Protein AF-A0A8S9H0Z0-F1 (afdb_monomer)

Mean predicted aligned error: 7.19 Å

InterPro domains:
  IPR006045 Cupin 1 [PF00190] (60-121)
  IPR011051 RmlC-like cupin domain superfamily [SSF51182] (19-121)
  IPR014710 RmlC-like jelly roll fold [G3DSA:2.60.120.10] (18-122)
  IPR019780 Germin, manganese binding site [PS00725] (101-114)

Radius of gyration: 19.25 Å; Cα contacts (8 Å, |Δi|>4): 144; chains: 1; bounding box: 54×29×48 Å

Secondary structure (DSSP, 8-state):
-HHHHHHHHHTTS---PPPPPPSSS---B--SS--S---SS-PBPPGGG--GGGG---TTSSPPP--STTSEEEEEE-TTTSGGGTTTT--EEEEEE-TT--PPS---TT--------SS--

Sequence (122 aa):
MKLFFLILFCAIFLTVSSDSDNMQDTCPTAQGEQSIFFINGYPCKNPTEINAQDFKSTKLTVAGDTDNYLQSNVTMLTASEFPGLNTLGLSVSRTDLERDGSVPLHSHPRSSELLFVVSGVV

pLDDT: mean 88.89, std 13.07, range [53.59, 98.31]

Foldseek 3Di:
DVVVVVVVVVVVPPDLDFFDADPDPFFFADPDPPPPDDDDFHHGDDPVPDDPQLQDDCQQVDADDLPDPQSKDKAWDDSVNRRRNTNVRDIDIDMDHDVNHDDDDDDDSRDDDDDDDPDDDD

Structure (mmCIF, N/CA/C/O backbone):
data_AF-A0A8S9H0Z0-F1
#
_entry.id   AF-A0A8S9H0Z0-F1
#
loop_
_atom_site.group_PDB
_atom_site.id
_atom_site.type_symbol
_atom_site.label_atom_id
_atom_site.label_alt_id
_atom_site.label_comp_id
_atom_site.label_asym_id
_atom_site.label_entity_id
_atom_site.label_seq_id
_atom_site.pdbx_PDB_ins_code
_atom_site.Cartn_x
_atom_site.Cartn_y
_atom_site.Cartn_z
_atom_site.occupancy
_atom_site.B_iso_or_equiv
_atom_site.auth_seq_id
_atom_site.auth_comp_id
_atom_site.auth_asym_id
_atom_site.auth_atom_id
_atom_site.pdbx_PDB_model_num
ATOM 1 N N . MET A 1 1 ? -32.741 18.787 -27.206 1.00 61.00 1 MET A N 1
ATOM 2 C CA . MET A 1 1 ? -32.684 18.534 -25.744 1.00 61.00 1 MET A CA 1
ATOM 3 C C . MET A 1 1 ? -32.386 17.080 -25.392 1.00 61.00 1 MET A C 1
ATOM 5 O O . MET A 1 1 ? -31.345 16.856 -24.802 1.00 61.00 1 MET A O 1
ATOM 9 N N . LYS A 1 2 ? -33.206 16.087 -25.774 1.00 61.69 2 LYS A N 1
ATOM 10 C CA . LYS A 1 2 ? -32.978 14.669 -25.400 1.00 61.69 2 LYS A CA 1
ATOM 11 C C . LYS A 1 2 ? -31.613 14.103 -25.836 1.00 61.69 2 LYS A C 1
ATOM 13 O O . LYS A 1 2 ? -30.948 13.459 -25.040 1.00 61.69 2 LYS A O 1
ATOM 18 N N . LEU A 1 3 ? -31.165 14.419 -27.055 1.00 66.06 3 LEU A N 1
ATOM 19 C CA . LEU A 1 3 ? -29.855 13.990 -27.567 1.00 66.06 3 LEU A CA 1
ATOM 20 C C . LEU A 1 3 ? -28.679 14.651 -26.824 1.00 66.06 3 LEU A C 1
ATOM 22 O O . LEU A 1 3 ? -27.656 14.020 -26.606 1.00 66.06 3 LEU A O 1
ATOM 26 N N . PHE A 1 4 ? -28.849 15.898 -26.377 1.00 69.69 4 PHE A N 1
ATOM 27 C CA . PHE A 1 4 ? -27.837 16.624 -25.605 1.00 69.69 4 PHE A CA 1
ATOM 28 C C . PHE A 1 4 ? -27.691 16.050 -24.190 1.00 69.69 4 PHE A C 1
ATOM 30 O O . PHE A 1 4 ? -26.577 15.847 -23.729 1.00 69.69 4 PHE A O 1
ATOM 37 N N . PHE A 1 5 ? -28.809 15.701 -23.539 1.00 64.12 5 PHE A N 1
ATOM 38 C CA . PHE A 1 5 ? -28.791 14.983 -22.261 1.00 64.12 5 PHE A CA 1
ATOM 39 C C . PHE A 1 5 ? -28.172 13.586 -22.385 1.00 64.12 5 PHE A C 1
ATOM 41 O O . PHE A 1 5 ? -27.445 13.182 -21.490 1.00 64.12 5 PHE A O 1
ATOM 48 N N . LEU A 1 6 ? -28.401 12.872 -23.494 1.00 64.94 6 LEU A N 1
ATOM 49 C CA . LEU A 1 6 ? -27.790 11.562 -23.744 1.00 64.94 6 LEU A CA 1
ATOM 50 C C . LEU A 1 6 ? -26.272 11.662 -23.968 1.00 64.94 6 LEU A C 1
ATOM 52 O O . LEU A 1 6 ? -25.527 10.877 -23.395 1.00 64.94 6 LEU A O 1
ATOM 56 N N . ILE A 1 7 ? -25.809 12.643 -24.752 1.00 67.69 7 ILE A N 1
ATOM 57 C CA . ILE A 1 7 ? -24.374 12.900 -24.970 1.00 67.69 7 ILE A CA 1
ATOM 58 C C . ILE A 1 7 ? -23.700 13.329 -23.662 1.00 67.69 7 ILE A C 1
ATOM 60 O O . ILE A 1 7 ? -22.627 12.828 -23.348 1.00 67.69 7 ILE A O 1
ATOM 64 N N . LEU A 1 8 ? -24.347 14.190 -22.868 1.00 63.28 8 LEU A N 1
ATOM 65 C CA . LEU A 1 8 ? -23.856 14.595 -21.550 1.00 63.28 8 LEU A CA 1
ATOM 66 C C . LEU A 1 8 ? -23.791 13.402 -20.583 1.00 63.28 8 LEU A C 1
ATOM 68 O O . LEU A 1 8 ? -22.794 13.241 -19.898 1.00 63.28 8 LEU A O 1
ATOM 72 N N . PHE A 1 9 ? -24.802 12.528 -20.572 1.00 61.34 9 PHE A N 1
ATOM 73 C CA . PHE A 1 9 ? -24.813 11.310 -19.752 1.00 61.34 9 PHE A CA 1
ATOM 74 C C . PHE A 1 9 ? -23.731 10.309 -20.191 1.00 61.34 9 PHE A C 1
ATOM 76 O O . PHE A 1 9 ? -23.051 9.727 -19.353 1.00 61.34 9 PHE A O 1
ATOM 83 N N . CYS A 1 10 ? -23.503 10.163 -21.500 1.00 59.62 10 CYS A N 1
ATOM 84 C CA . CYS A 1 10 ? -22.446 9.314 -22.053 1.00 59.62 10 CYS A CA 1
ATOM 85 C C . CYS A 1 10 ? -21.038 9.870 -21.766 1.00 59.62 10 CYS A C 1
ATOM 87 O O . CYS A 1 10 ? -20.115 9.103 -21.519 1.00 59.62 10 CYS A O 1
ATOM 89 N N . ALA A 1 11 ? -20.890 11.198 -21.739 1.00 59.16 11 ALA A N 1
ATOM 90 C CA . ALA A 1 11 ? -19.664 11.894 -21.355 1.00 59.16 11 ALA A CA 1
ATOM 91 C C . ALA A 1 11 ? -19.456 11.979 -19.832 1.00 59.16 11 ALA A C 1
ATOM 93 O O . ALA A 1 11 ? -18.424 12.474 -19.410 1.00 59.16 11 ALA A O 1
ATOM 94 N N . ILE A 1 12 ? -20.409 11.530 -19.004 1.00 55.69 12 ILE A N 1
ATOM 95 C CA . ILE A 1 12 ? -20.241 11.396 -17.544 1.00 55.69 12 ILE A CA 1
ATOM 96 C C . ILE A 1 12 ? -19.700 10.004 -17.177 1.00 55.69 12 ILE A C 1
ATOM 98 O O . ILE A 1 12 ? -19.086 9.851 -16.124 1.00 55.69 12 ILE A O 1
ATOM 102 N N . PHE A 1 13 ? -19.793 9.012 -18.074 1.00 53.59 13 PHE A N 1
ATOM 103 C CA . PHE A 1 13 ? -19.028 7.759 -17.982 1.00 53.59 13 PHE A CA 1
ATOM 104 C C . PHE A 1 13 ? -17.548 7.972 -18.356 1.00 53.59 13 PHE A C 1
ATOM 106 O O . PHE A 1 13 ? -16.972 7.222 -19.144 1.00 53.59 13 PHE A O 1
ATOM 113 N N . LEU A 1 14 ? -16.924 9.016 -17.804 1.00 55.19 14 LEU A N 1
ATOM 114 C CA . LEU A 1 14 ? -15.491 9.269 -17.903 1.00 55.19 14 LEU A CA 1
ATOM 115 C C . LEU A 1 14 ? -14.745 8.188 -17.118 1.00 55.19 14 LEU A C 1
ATOM 117 O O . LEU A 1 14 ? -14.462 8.322 -15.934 1.00 55.19 14 LEU A O 1
ATOM 121 N N . THR A 1 15 ? -14.489 7.090 -17.824 1.00 60.50 15 THR A N 1
ATOM 122 C CA . THR A 1 15 ? -13.257 6.300 -17.784 1.00 60.50 15 THR A CA 1
ATOM 123 C C . THR A 1 15 ? -12.710 6.021 -16.385 1.00 60.50 15 THR A C 1
ATOM 125 O O . THR A 1 15 ? -11.643 6.512 -16.015 1.00 60.50 15 THR A O 1
ATOM 128 N N . VAL A 1 16 ? -13.396 5.162 -15.630 1.00 60.59 16 VAL A N 1
ATOM 129 C CA . VAL A 1 16 ? -12.701 4.357 -14.619 1.00 60.59 16 VAL A CA 1
ATOM 130 C C . VAL A 1 16 ? -11.852 3.357 -15.399 1.00 60.59 16 VAL A C 1
ATOM 132 O O . VAL A 1 16 ? -12.361 2.356 -15.896 1.00 60.59 16 VAL A O 1
ATOM 135 N N . SER A 1 17 ? -10.582 3.694 -15.606 1.00 76.06 17 SER A N 1
ATOM 136 C CA . SER A 1 17 ? -9.602 2.775 -16.180 1.00 76.06 17 SER A CA 1
ATOM 137 C C . SER A 1 17 ? -8.911 2.055 -15.038 1.00 76.06 17 SER A C 1
ATOM 139 O O . SER A 1 17 ? -8.458 2.704 -14.094 1.00 76.06 17 SER A O 1
ATOM 141 N N . SER A 1 18 ? -8.812 0.734 -15.142 1.00 85.44 18 SER A N 1
ATOM 142 C CA . SER A 1 18 ? -7.844 -0.016 -14.352 1.00 85.44 18 SER A CA 1
ATOM 143 C C . SER A 1 18 ? -6.425 0.344 -14.788 1.00 85.44 18 SER A C 1
ATOM 145 O O . SER A 1 18 ? -6.218 0.970 -15.838 1.00 85.44 18 SER A O 1
ATOM 147 N N . ASP A 1 19 ? -5.456 -0.085 -13.987 1.00 91.94 19 ASP A N 1
ATOM 148 C CA . ASP A 1 19 ? -4.054 -0.072 -14.381 1.00 91.94 19 ASP A CA 1
ATOM 149 C C . ASP A 1 19 ? -3.856 -0.881 -15.674 1.00 91.94 19 ASP A C 1
ATOM 151 O O . ASP A 1 19 ? -4.591 -1.836 -15.950 1.00 91.94 19 ASP A O 1
ATOM 155 N N . SER A 1 20 ? -2.885 -0.459 -16.486 1.00 90.69 20 SER A N 1
ATOM 156 C CA . SER A 1 20 ? -2.513 -1.152 -17.719 1.00 90.69 20 SER A CA 1
ATOM 157 C C . SER A 1 20 ? -1.871 -2.504 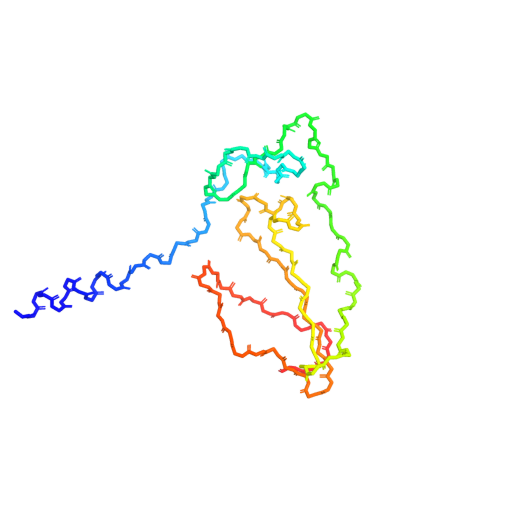-17.415 1.00 90.69 20 SER A C 1
ATOM 159 O O . SER A 1 20 ? -1.082 -2.607 -16.476 1.00 90.69 20 SER A O 1
ATOM 161 N N . ASP A 1 21 ? -2.127 -3.496 -18.268 1.00 89.69 21 ASP A N 1
ATOM 162 C CA . ASP A 1 21 ? -1.462 -4.797 -18.189 1.00 89.69 21 ASP A CA 1
ATOM 163 C C . ASP A 1 21 ? 0.066 -4.668 -18.326 1.00 89.69 21 ASP A C 1
ATOM 165 O O . ASP A 1 21 ? 0.593 -3.800 -19.038 1.00 89.69 21 ASP A O 1
ATOM 169 N N . ASN A 1 22 ? 0.794 -5.561 -17.656 1.00 89.94 22 ASN A N 1
ATOM 170 C CA . ASN A 1 22 ? 2.247 -5.591 -17.695 1.00 89.94 22 ASN A CA 1
ATOM 171 C C . ASN A 1 22 ? 2.761 -6.128 -19.043 1.00 89.94 22 ASN A C 1
ATOM 173 O O . ASN A 1 22 ? 2.361 -7.188 -19.516 1.00 89.94 22 ASN A O 1
ATOM 177 N N . MET A 1 23 ? 3.715 -5.415 -19.644 1.00 92.19 23 MET A N 1
ATOM 178 C CA . MET A 1 23 ? 4.346 -5.809 -20.918 1.00 92.19 23 MET A CA 1
ATOM 179 C C . MET A 1 23 ? 5.543 -6.760 -20.745 1.00 92.19 23 MET A C 1
ATOM 181 O O . MET A 1 23 ? 6.106 -7.238 -21.727 1.00 92.19 23 MET A O 1
ATOM 185 N N . GLN A 1 24 ? 5.968 -6.985 -19.504 1.00 91.88 24 GLN A N 1
ATOM 186 C CA . GLN A 1 24 ? 7.126 -7.790 -19.121 1.00 91.88 24 GLN A CA 1
ATOM 187 C C . GLN A 1 24 ? 6.910 -8.380 -17.726 1.00 91.88 24 GLN A C 1
ATOM 189 O O . GLN A 1 24 ? 6.049 -7.906 -16.983 1.00 91.88 24 GLN A O 1
ATOM 194 N N . ASP A 1 25 ? 7.711 -9.379 -17.356 1.00 92.94 25 ASP A N 1
ATOM 195 C CA . ASP A 1 25 ? 7.557 -10.102 -16.088 1.00 92.94 25 ASP A CA 1
ATOM 196 C C . ASP A 1 25 ? 7.687 -9.188 -14.866 1.00 92.94 25 ASP A C 1
ATOM 198 O O . ASP A 1 25 ? 6.946 -9.336 -13.897 1.00 92.94 25 ASP A O 1
ATOM 202 N N . THR A 1 26 ? 8.636 -8.244 -14.892 1.00 94.00 26 THR A N 1
ATOM 203 C CA . THR A 1 26 ? 8.864 -7.319 -13.775 1.00 94.00 26 THR A CA 1
ATOM 204 C C . THR A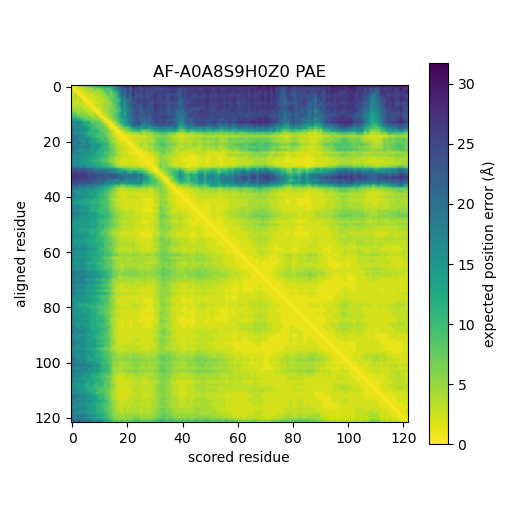 1 26 ? 9.303 -5.935 -14.254 1.00 94.00 26 THR A C 1
ATOM 206 O O . THR A 1 26 ? 10.003 -5.802 -15.256 1.00 94.00 26 THR A O 1
ATOM 209 N N . CYS A 1 27 ? 8.903 -4.892 -13.524 1.00 95.56 27 CYS A N 1
ATOM 210 C CA . CYS A 1 27 ? 9.326 -3.504 -13.742 1.00 95.56 27 CYS A CA 1
ATOM 211 C C . CYS A 1 27 ? 9.418 -2.763 -12.395 1.00 95.56 27 CYS A C 1
ATOM 213 O O . CYS A 1 27 ? 8.644 -1.836 -12.168 1.00 95.56 27 CYS A O 1
ATOM 215 N N . PRO A 1 28 ? 10.300 -3.146 -11.452 1.00 95.94 28 PRO A N 1
ATOM 216 C CA . PRO A 1 28 ? 10.350 -2.470 -10.160 1.00 95.94 28 PRO A CA 1
ATOM 217 C C . PRO A 1 28 ? 10.594 -0.968 -10.313 1.00 95.94 28 PRO A C 1
ATOM 219 O O . PRO A 1 28 ? 11.381 -0.570 -11.170 1.00 95.94 28 PRO A O 1
ATOM 222 N N . THR A 1 29 ? 9.954 -0.138 -9.492 1.00 94.56 29 THR A N 1
ATOM 223 C CA . THR A 1 29 ? 10.180 1.318 -9.488 1.00 94.56 29 THR A CA 1
ATOM 224 C C . THR A 1 29 ? 11.670 1.653 -9.342 1.00 94.56 29 THR A C 1
ATOM 226 O O . THR A 1 29 ? 12.319 1.202 -8.396 1.00 94.56 29 THR A O 1
ATOM 229 N N . ALA A 1 30 ? 12.214 2.480 -10.237 1.00 91.44 30 ALA A N 1
ATOM 230 C CA . ALA A 1 30 ? 13.564 3.028 -10.103 1.00 91.44 30 ALA A CA 1
ATOM 231 C C . ALA A 1 30 ? 13.623 4.032 -8.932 1.00 91.44 30 ALA A C 1
ATOM 233 O O 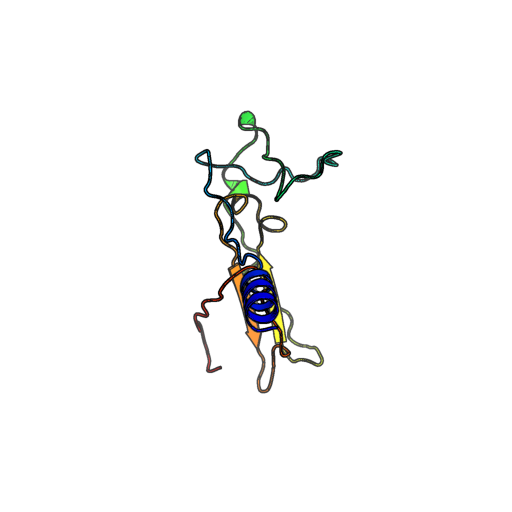. ALA A 1 30 ? 13.206 5.182 -9.058 1.00 91.44 30 ALA A O 1
ATOM 234 N N . GLN A 1 31 ? 14.100 3.593 -7.763 1.00 76.19 31 GLN A N 1
ATOM 235 C CA . GLN A 1 31 ? 14.244 4.446 -6.577 1.00 76.19 31 GLN A CA 1
ATOM 236 C C . GLN A 1 31 ? 15.581 5.203 -6.589 1.00 76.19 31 GLN A C 1
ATOM 238 O O . GLN A 1 31 ? 16.631 4.609 -6.810 1.00 76.19 31 GLN A O 1
ATOM 243 N N . GLY A 1 32 ? 15.559 6.500 -6.269 1.00 66.88 32 GLY A N 1
ATOM 244 C CA . GLY A 1 32 ? 16.772 7.282 -5.982 1.00 66.88 32 GLY A CA 1
ATOM 245 C C . GLY A 1 32 ? 17.425 7.977 -7.179 1.00 66.88 32 GLY A C 1
ATOM 246 O O . GLY A 1 32 ? 18.226 8.887 -6.975 1.00 66.88 32 GLY A O 1
ATOM 247 N N . GLU A 1 33 ? 17.041 7.650 -8.410 1.00 60.44 33 GLU A N 1
ATOM 248 C CA . GLU A 1 33 ? 17.320 8.517 -9.553 1.00 60.44 33 GLU A CA 1
ATOM 249 C C . GLU A 1 33 ? 16.259 9.618 -9.577 1.00 60.44 33 GLU A C 1
ATOM 251 O O . GLU A 1 33 ? 15.061 9.335 -9.570 1.00 60.44 33 GLU A O 1
ATOM 256 N N . GLN A 1 34 ? 16.672 10.889 -9.574 1.00 56.50 34 GLN A N 1
ATOM 257 C CA . GLN A 1 34 ? 15.758 11.979 -9.909 1.00 56.50 34 GLN A CA 1
ATOM 258 C C . GLN A 1 34 ? 15.328 11.759 -11.357 1.00 56.50 34 GLN A C 1
ATOM 260 O O . GLN A 1 34 ? 16.006 12.198 -12.287 1.00 56.50 34 GLN A O 1
ATOM 265 N N . SER A 1 35 ? 14.238 11.019 -11.558 1.00 59.47 35 SER A N 1
ATOM 266 C CA . SER A 1 35 ? 13.692 10.795 -12.881 1.00 59.47 35 SER A CA 1
ATOM 267 C C . SER A 1 35 ? 13.258 12.154 -13.417 1.00 59.47 35 SER A C 1
ATOM 269 O O . SER A 1 35 ? 12.218 12.691 -13.046 1.00 59.47 35 SER A O 1
ATOM 271 N N . ILE A 1 36 ? 14.069 12.724 -14.302 1.00 69.69 36 ILE A N 1
ATOM 272 C CA . ILE A 1 36 ? 13.762 13.953 -15.046 1.00 69.69 36 ILE A CA 1
ATOM 273 C C . ILE A 1 36 ? 12.574 13.768 -16.011 1.00 69.69 36 ILE A C 1
ATOM 275 O O . ILE A 1 36 ? 12.155 14.717 -16.669 1.00 69.69 36 ILE A O 1
ATOM 279 N N . PHE A 1 37 ? 12.018 12.554 -16.084 1.00 75.50 37 PHE A N 1
ATOM 280 C CA . PHE A 1 37 ? 10.893 12.169 -16.923 1.00 75.50 37 PHE A CA 1
ATOM 281 C C . PHE A 1 37 ? 9.703 11.725 -16.071 1.00 75.50 37 PHE A C 1
ATOM 283 O O . PHE A 1 37 ? 9.838 10.874 -15.193 1.00 75.50 37 PHE A O 1
ATOM 290 N N . PHE A 1 38 ? 8.531 12.274 -16.384 1.00 84.62 38 PHE A N 1
ATOM 291 C CA . PHE A 1 38 ? 7.250 11.895 -15.794 1.00 84.62 38 PHE A CA 1
ATOM 292 C C . PHE A 1 38 ? 6.459 11.082 -16.816 1.00 84.62 38 PHE A C 1
ATOM 294 O O . PHE A 1 38 ? 6.288 11.512 -17.958 1.00 84.62 38 PHE A O 1
ATOM 301 N N . ILE A 1 39 ? 5.983 9.911 -16.403 1.00 90.81 39 ILE A N 1
ATOM 302 C CA . ILE A 1 39 ? 5.166 9.005 -17.215 1.00 90.81 39 ILE A CA 1
ATOM 303 C C . ILE A 1 39 ? 3.923 8.584 -16.424 1.00 90.81 39 ILE A C 1
ATOM 305 O O . ILE A 1 39 ? 3.804 8.892 -15.239 1.00 90.81 39 ILE A O 1
ATOM 309 N N . ASN A 1 40 ? 2.987 7.882 -17.065 1.00 91.50 40 ASN A N 1
ATOM 310 C CA . ASN A 1 40 ? 1.913 7.217 -16.331 1.00 91.50 40 ASN A CA 1
ATOM 311 C C . ASN A 1 40 ? 2.502 6.037 -15.533 1.00 91.50 40 ASN A C 1
ATOM 313 O O . ASN A 1 40 ? 2.951 5.066 -16.140 1.00 91.50 40 ASN A O 1
ATOM 317 N N . GLY A 1 41 ? 2.529 6.140 -14.202 1.00 91.00 41 GLY A N 1
ATOM 318 C CA . GLY A 1 41 ? 3.213 5.190 -13.316 1.00 91.00 41 GLY A CA 1
ATOM 319 C C . GLY A 1 41 ? 4.653 5.608 -13.002 1.00 91.00 41 GLY A C 1
ATOM 320 O O . GLY A 1 41 ? 4.935 6.798 -12.852 1.00 91.00 41 GLY A O 1
ATOM 321 N N . TYR A 1 42 ? 5.564 4.636 -12.899 1.00 92.38 42 TYR A N 1
ATOM 322 C CA . TYR A 1 42 ? 6.973 4.876 -12.573 1.00 92.38 42 TYR A CA 1
ATOM 323 C C . TYR A 1 42 ? 7.926 4.264 -13.605 1.00 92.38 42 TYR A C 1
ATOM 325 O O . TYR A 1 42 ? 7.646 3.177 -14.122 1.00 92.38 42 TYR A O 1
ATOM 333 N N . PRO A 1 43 ? 9.082 4.905 -13.874 1.00 93.00 43 PRO A N 1
ATOM 334 C CA . PRO A 1 43 ? 10.159 4.284 -14.637 1.00 93.00 43 PRO A CA 1
ATOM 335 C C . PRO A 1 43 ? 10.621 2.968 -13.998 1.00 93.00 43 PRO A C 1
ATOM 337 O O . PRO A 1 43 ? 10.735 2.870 -12.772 1.00 93.00 43 PRO A O 1
ATOM 340 N N . CYS A 1 44 ? 10.918 1.969 -14.832 1.00 93.19 44 CYS A N 1
ATOM 341 C CA . CYS A 1 44 ? 11.486 0.707 -14.367 1.00 93.19 44 CYS A CA 1
ATOM 342 C C . CYS A 1 44 ? 12.959 0.887 -13.981 1.00 93.19 44 CYS A C 1
ATOM 344 O O . CYS A 1 44 ? 13.723 1.549 -14.686 1.00 93.19 44 CYS A O 1
ATOM 346 N N . LYS A 1 45 ? 13.374 0.210 -12.916 1.00 93.12 45 LYS A N 1
ATOM 347 C CA . LYS A 1 45 ? 14.773 -0.023 -12.557 1.00 93.12 45 LYS A CA 1
ATOM 348 C C . LYS A 1 45 ? 15.495 -0.797 -13.665 1.00 93.12 45 LYS A C 1
ATOM 350 O O . LYS A 1 45 ? 14.886 -1.615 -14.357 1.00 93.12 45 LYS A O 1
ATOM 355 N N . ASN A 1 46 ? 16.801 -0.571 -13.808 1.00 92.19 46 ASN A N 1
ATOM 356 C CA . ASN A 1 46 ? 17.630 -1.298 -14.766 1.00 92.19 46 ASN A CA 1
ATOM 357 C C . ASN A 1 46 ? 17.560 -2.822 -14.507 1.00 92.19 46 ASN A C 1
ATOM 359 O O . ASN A 1 46 ? 17.843 -3.242 -13.381 1.00 92.19 46 ASN A O 1
ATOM 363 N N . PRO A 1 47 ? 17.244 -3.662 -15.518 1.00 91.94 47 PRO A N 1
ATOM 364 C 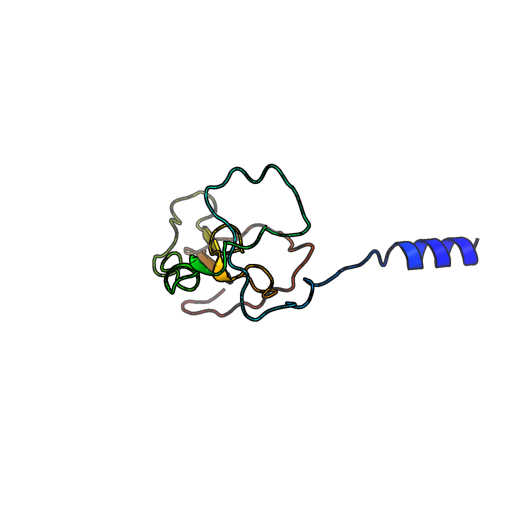CA . PRO A 1 47 ? 17.156 -5.114 -15.358 1.00 91.94 47 PRO A CA 1
ATOM 365 C C . PRO A 1 47 ? 18.383 -5.774 -14.719 1.00 91.94 47 PRO A C 1
ATOM 367 O O . PRO A 1 47 ? 18.237 -6.765 -14.010 1.00 91.94 47 PRO A O 1
ATOM 370 N N . THR A 1 48 ? 19.587 -5.224 -14.916 1.00 94.38 48 THR A N 1
ATOM 371 C CA . THR A 1 48 ? 20.821 -5.771 -14.319 1.00 94.38 48 THR A CA 1
ATOM 372 C C . THR A 1 48 ? 20.963 -5.487 -12.823 1.00 94.38 48 THR A C 1
ATOM 374 O O . THR A 1 48 ? 21.821 -6.072 -12.170 1.00 94.38 48 THR A O 1
ATOM 377 N N . GLU A 1 49 ? 20.148 -4.585 -12.278 1.00 93.75 49 GLU A N 1
ATOM 378 C CA . GLU A 1 49 ? 20.169 -4.167 -10.871 1.00 93.75 49 GLU A CA 1
ATOM 379 C C . GLU A 1 49 ? 18.955 -4.680 -10.081 1.00 93.75 49 GLU A C 1
ATOM 381 O O . GLU A 1 49 ? 18.879 -4.505 -8.856 1.00 93.75 49 GLU A O 1
ATOM 386 N N . ILE A 1 50 ? 18.000 -5.313 -10.774 1.00 95.19 50 ILE A N 1
ATOM 387 C CA . ILE A 1 50 ? 16.843 -5.959 -10.157 1.00 95.19 50 ILE A CA 1
ATOM 388 C C . ILE A 1 50 ? 17.331 -7.106 -9.274 1.00 95.19 50 ILE A C 1
ATOM 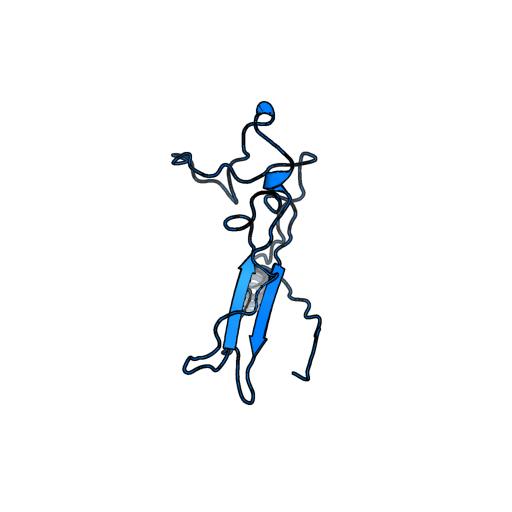390 O O . ILE A 1 50 ? 18.121 -7.956 -9.686 1.00 95.19 50 ILE A O 1
ATOM 394 N N . ASN A 1 51 ? 16.843 -7.140 -8.039 1.00 95.75 51 ASN A N 1
ATOM 395 C CA . ASN A 1 51 ? 17.178 -8.184 -7.085 1.00 95.75 51 ASN A CA 1
ATOM 396 C C . ASN A 1 51 ? 15.988 -8.524 -6.178 1.00 95.75 51 ASN A C 1
ATOM 398 O O . ASN A 1 51 ? 14.953 -7.863 -6.181 1.00 95.75 51 ASN A O 1
ATOM 402 N N . ALA A 1 52 ? 16.140 -9.574 -5.370 1.00 96.50 52 ALA A N 1
ATOM 403 C CA . ALA A 1 52 ? 15.062 -10.091 -4.528 1.00 96.50 52 ALA A CA 1
ATOM 404 C C . ALA A 1 52 ? 14.497 -9.071 -3.518 1.00 96.50 52 ALA A C 1
ATOM 406 O O . ALA A 1 52 ? 13.347 -9.206 -3.105 1.00 96.50 52 ALA A O 1
ATOM 407 N N . GLN A 1 53 ? 15.271 -8.056 -3.116 1.00 95.06 53 GLN A N 1
ATOM 408 C CA . GLN A 1 53 ? 14.788 -7.033 -2.183 1.00 95.06 53 GLN A CA 1
ATOM 409 C C . GLN A 1 53 ? 13.751 -6.108 -2.823 1.00 95.06 53 GLN A C 1
ATOM 411 O O . GLN A 1 53 ? 12.904 -5.579 -2.111 1.00 95.06 53 GLN A O 1
ATOM 416 N N . ASP A 1 54 ? 13.747 -5.974 -4.154 1.00 95.69 54 ASP A N 1
ATOM 417 C CA . ASP A 1 54 ? 12.744 -5.175 -4.865 1.00 95.69 54 ASP A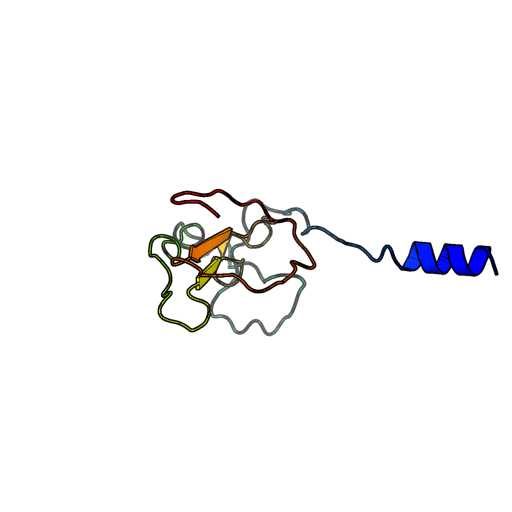 CA 1
ATOM 418 C C . ASP A 1 54 ? 11.327 -5.777 -4.729 1.00 95.69 54 ASP A C 1
ATOM 420 O O . ASP A 1 54 ? 10.336 -5.065 -4.884 1.00 95.69 54 ASP A O 1
ATOM 424 N N . PHE A 1 55 ? 11.228 -7.067 -4.374 1.00 96.50 55 PHE A N 1
ATOM 425 C CA . PHE A 1 55 ? 9.983 -7.840 -4.248 1.00 96.50 55 PHE A CA 1
ATOM 426 C C . PHE A 1 55 ? 9.678 -8.282 -2.809 1.00 96.50 55 PHE A C 1
ATOM 428 O O . PHE A 1 55 ? 8.840 -9.158 -2.588 1.00 96.50 55 PHE A O 1
ATOM 435 N N . LYS A 1 56 ? 10.336 -7.686 -1.806 1.00 95.88 56 LYS A N 1
ATOM 436 C CA . LYS A 1 56 ? 10.086 -7.979 -0.392 1.00 95.88 56 LYS A CA 1
ATOM 437 C C . LYS A 1 56 ? 9.849 -6.698 0.400 1.00 95.88 56 LYS A C 1
ATOM 439 O O . LYS A 1 56 ? 10.608 -5.744 0.304 1.00 95.88 56 LYS A O 1
ATOM 444 N N . SER A 1 57 ? 8.835 -6.716 1.263 1.00 94.81 57 SER A N 1
ATOM 445 C CA . SER A 1 57 ? 8.589 -5.646 2.229 1.00 94.81 57 SER A CA 1
ATOM 446 C C . SER A 1 57 ? 8.254 -6.221 3.599 1.00 94.81 57 SER A C 1
ATOM 448 O O . SER A 1 57 ? 7.528 -7.206 3.714 1.00 94.81 57 SER A O 1
ATOM 450 N N . THR A 1 58 ? 8.781 -5.593 4.648 1.00 96.06 58 THR A N 1
ATOM 451 C CA . THR A 1 58 ? 8.417 -5.863 6.048 1.00 96.06 58 THR A CA 1
ATOM 452 C C . THR A 1 58 ? 7.592 -4.727 6.647 1.00 96.06 58 THR A C 1
ATOM 454 O O . THR A 1 58 ? 7.282 -4.749 7.829 1.00 96.06 58 THR A O 1
ATOM 457 N N . LYS A 1 59 ? 7.218 -3.713 5.860 1.00 94.69 59 LYS A N 1
ATOM 458 C CA . LYS A 1 59 ? 6.553 -2.509 6.384 1.00 94.69 59 LYS A CA 1
ATOM 459 C C . LYS A 1 59 ? 5.199 -2.793 7.046 1.00 94.69 59 LYS A C 1
ATOM 461 O O . LYS A 1 59 ? 4.816 -2.059 7.940 1.00 94.69 59 LYS A O 1
ATOM 466 N N . LEU A 1 60 ? 4.506 -3.864 6.650 1.00 97.12 60 LEU A N 1
ATOM 467 C CA . LEU A 1 60 ? 3.202 -4.241 7.219 1.00 97.12 60 LEU A CA 1
ATOM 468 C C . LEU A 1 60 ? 3.300 -5.235 8.392 1.00 97.12 60 LEU A C 1
ATOM 470 O O . LEU A 1 60 ? 2.275 -5.670 8.921 1.00 97.12 60 LEU A O 1
ATOM 474 N N . THR A 1 61 ? 4.510 -5.625 8.817 1.00 96.69 61 THR A N 1
ATOM 475 C CA . THR A 1 61 ? 4.673 -6.592 9.920 1.00 96.69 61 THR A CA 1
ATOM 476 C C . THR A 1 61 ? 4.419 -5.974 11.290 1.00 96.69 61 THR A C 1
ATOM 478 O O . THR A 1 61 ? 4.141 -6.699 12.240 1.00 96.69 61 THR A O 1
ATOM 481 N N . VAL A 1 62 ? 4.524 -4.650 11.400 1.00 95.31 62 VAL A N 1
ATOM 482 C CA . VAL A 1 62 ? 4.346 -3.898 12.646 1.00 95.31 62 VAL A CA 1
ATOM 483 C C . VAL A 1 62 ? 3.011 -3.160 12.586 1.00 95.31 62 VAL A C 1
ATOM 485 O O . VAL A 1 62 ? 2.621 -2.693 11.518 1.00 95.31 62 VAL A O 1
ATOM 488 N N . ALA A 1 63 ? 2.304 -3.105 13.715 1.00 97.19 63 ALA A N 1
ATOM 489 C CA . ALA A 1 63 ? 1.098 -2.294 13.842 1.00 97.19 63 ALA A CA 1
ATOM 490 C C . ALA A 1 63 ? 1.439 -0.804 13.729 1.00 97.19 63 ALA A C 1
ATOM 492 O O . ALA A 1 63 ? 2.477 -0.365 14.230 1.00 97.19 63 ALA A O 1
ATOM 493 N N . GLY A 1 64 ? 0.571 -0.041 13.072 1.00 96.81 64 GLY A N 1
ATOM 494 C CA . GLY A 1 64 ? 0.673 1.411 13.041 1.00 96.81 64 GLY A CA 1
ATOM 495 C C . GLY A 1 64 ? 0.350 2.048 14.396 1.00 96.81 64 GLY A C 1
ATOM 496 O O . GLY A 1 64 ? -0.343 1.458 15.222 1.00 96.81 64 GLY A O 1
ATOM 497 N N . ASP A 1 65 ? 0.849 3.265 14.614 1.00 97.44 65 ASP A N 1
ATOM 498 C CA . ASP A 1 65 ? 0.587 4.031 15.835 1.00 97.44 65 ASP A CA 1
ATOM 499 C C . ASP A 1 65 ? -0.829 4.624 15.820 1.00 97.44 65 ASP A C 1
ATOM 501 O O . ASP A 1 65 ? -1.174 5.445 14.959 1.00 97.44 65 ASP A O 1
ATOM 505 N N . THR A 1 66 ? -1.640 4.178 16.772 1.00 98.06 66 THR A N 1
ATOM 506 C CA . THR A 1 66 ? -3.038 4.557 16.975 1.00 98.06 66 THR A CA 1
ATOM 507 C C . THR A 1 66 ? -3.219 5.584 18.097 1.00 98.06 66 THR A C 1
ATOM 509 O O . THR A 1 66 ? -4.358 5.983 18.339 1.00 98.06 66 THR A O 1
ATOM 512 N N . ASP A 1 67 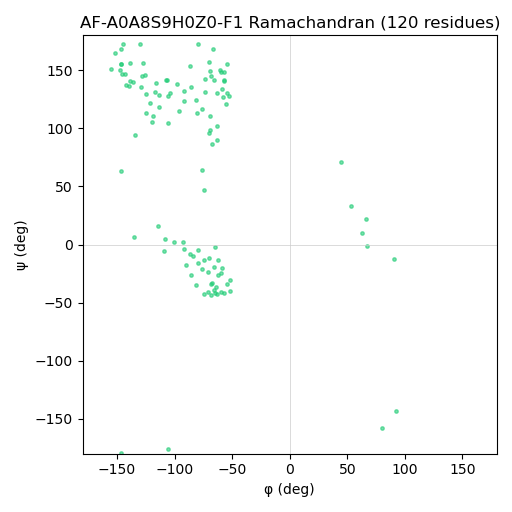? -2.146 6.075 18.741 1.00 97.50 67 ASP A N 1
ATOM 513 C CA . ASP A 1 67 ? -2.203 7.154 19.746 1.00 97.50 67 ASP A CA 1
ATOM 514 C C . ASP A 1 67 ? -2.397 8.523 19.073 1.00 97.50 67 ASP A C 1
ATOM 516 O O . ASP A 1 67 ? -1.540 9.409 19.039 1.00 97.50 67 ASP A O 1
ATOM 520 N N . ASN A 1 68 ? -3.550 8.669 18.428 1.00 96.44 68 ASN A N 1
ATOM 521 C CA . ASN A 1 68 ? -3.948 9.863 17.711 1.00 96.44 68 ASN A CA 1
ATOM 522 C C . ASN A 1 68 ? -5.466 10.063 17.805 1.00 96.44 68 ASN A C 1
ATOM 524 O O . ASN A 1 68 ? -6.215 9.177 18.207 1.00 96.44 68 ASN A O 1
ATOM 528 N N . TYR A 1 69 ? -5.936 11.244 17.402 1.00 96.50 69 TYR A N 1
ATOM 529 C CA . TYR A 1 69 ? -7.348 11.627 17.503 1.00 96.50 69 TYR A CA 1
ATOM 530 C C . TYR A 1 69 ? -8.320 10.638 16.834 1.00 96.50 69 TYR A C 1
ATOM 532 O O . TYR A 1 69 ? -9.434 10.451 17.320 1.00 96.50 69 TYR A O 1
ATOM 540 N N . LEU A 1 70 ? -7.912 10.011 15.727 1.00 97.44 70 LEU A N 1
ATOM 541 C CA . LEU A 1 70 ? -8.744 9.063 14.984 1.00 97.44 70 LEU A CA 1
ATOM 542 C C . LEU A 1 70 ? -8.685 7.645 15.555 1.00 97.44 70 LEU A C 1
ATOM 544 O O . LEU A 1 70 ? -9.482 6.803 15.135 1.00 97.44 70 LEU A O 1
ATOM 548 N N . GLN A 1 71 ? -7.765 7.385 16.493 1.00 98.00 71 GLN A N 1
ATOM 549 C CA . GLN A 1 71 ? -7.550 6.071 17.098 1.00 98.00 71 GLN A CA 1
ATOM 550 C C . GLN A 1 71 ? -7.323 4.979 16.035 1.00 98.00 71 GLN A C 1
ATOM 552 O O . GLN A 1 71 ? -7.736 3.830 16.177 1.00 98.00 71 GLN A O 1
ATOM 557 N N . SER A 1 72 ? -6.699 5.360 14.920 1.00 97.81 72 SER A N 1
ATOM 558 C CA . SER A 1 72 ? -6.490 4.509 13.753 1.00 97.81 72 SER A CA 1
ATOM 559 C C . SER A 1 72 ? -5.177 4.831 13.052 1.00 97.81 72 SER A C 1
ATOM 561 O O . SER A 1 72 ? -4.659 5.946 13.142 1.00 97.81 72 SER A O 1
ATOM 563 N N . ASN A 1 73 ? -4.634 3.854 12.331 1.00 98.12 73 ASN A N 1
ATOM 564 C CA . ASN A 1 73 ? -3.476 4.036 11.469 1.00 98.12 73 ASN A CA 1
ATOM 565 C C . ASN A 1 73 ? -3.633 3.210 10.193 1.00 98.12 73 ASN A C 1
ATOM 567 O O . ASN A 1 73 ? -4.034 2.050 10.252 1.00 98.12 73 ASN A O 1
ATOM 571 N N . VAL A 1 74 ? -3.285 3.793 9.045 1.00 97.25 74 VAL A N 1
ATOM 572 C CA . VAL A 1 74 ? -3.236 3.086 7.762 1.00 97.25 74 VAL A CA 1
ATOM 573 C C . VAL A 1 74 ? -1.806 3.143 7.244 1.00 97.25 74 VAL A C 1
ATOM 575 O O . VAL A 1 74 ? -1.324 4.198 6.830 1.00 97.25 74 VAL A O 1
ATOM 578 N N . THR A 1 75 ? -1.131 1.998 7.226 1.00 97.88 75 THR A N 1
ATOM 579 C CA . THR A 1 75 ? 0.168 1.846 6.565 1.00 97.88 75 THR A CA 1
ATOM 580 C C . THR A 1 75 ? -0.058 1.279 5.169 1.00 97.88 75 THR A C 1
ATOM 582 O O . THR A 1 75 ? -0.517 0.148 5.020 1.00 97.88 75 THR A O 1
ATOM 585 N N . MET A 1 76 ? 0.258 2.056 4.134 1.00 96.81 76 MET A N 1
ATOM 586 C CA . MET A 1 76 ? 0.011 1.696 2.735 1.00 96.81 76 MET A CA 1
ATOM 587 C C . MET A 1 76 ? 1.305 1.334 2.004 1.00 96.81 76 MET A C 1
ATOM 589 O O . MET A 1 76 ? 2.341 1.966 2.204 1.00 96.81 76 MET A O 1
ATOM 593 N N . LEU A 1 77 ? 1.225 0.330 1.131 1.00 97.56 77 LEU A N 1
ATOM 594 C CA . LEU A 1 77 ? 2.247 -0.018 0.155 1.00 97.56 77 LEU A CA 1
ATOM 595 C C . LEU A 1 77 ? 1.678 0.084 -1.255 1.00 97.56 77 LEU A C 1
ATOM 597 O O . LEU A 1 77 ? 0.928 -0.783 -1.712 1.00 97.56 77 LEU A O 1
ATOM 601 N N . THR A 1 78 ? 2.084 1.141 -1.946 1.00 96.75 78 THR A N 1
ATOM 602 C CA . THR A 1 78 ? 1.913 1.297 -3.389 1.00 96.75 78 THR A CA 1
ATOM 603 C C . THR A 1 78 ? 3.257 1.087 -4.095 1.00 96.75 78 THR A C 1
ATOM 605 O O . THR A 1 78 ? 4.269 0.785 -3.455 1.00 96.75 78 THR A O 1
ATOM 608 N N . ALA A 1 79 ? 3.298 1.270 -5.417 1.00 95.25 79 ALA A N 1
ATOM 609 C CA . ALA A 1 79 ? 4.531 1.199 -6.199 1.00 95.25 79 ALA A CA 1
ATOM 610 C C . ALA A 1 79 ? 5.622 2.205 -5.757 1.00 95.25 79 ALA A C 1
ATOM 612 O O . ALA A 1 79 ? 6.800 1.968 -6.037 1.00 95.25 79 ALA A O 1
ATOM 613 N N . SER A 1 80 ? 5.282 3.291 -5.044 1.00 92.50 80 SER A N 1
ATOM 614 C CA . SER A 1 80 ? 6.287 4.191 -4.451 1.00 92.50 80 SER A CA 1
ATOM 615 C C . SER A 1 80 ? 6.956 3.593 -3.215 1.00 92.50 80 SER A C 1
ATOM 617 O O . SER A 1 80 ? 8.176 3.688 -3.063 1.00 92.50 80 SER A O 1
ATOM 619 N N . GLU A 1 81 ? 6.191 2.953 -2.327 1.00 94.31 81 GLU A N 1
ATOM 620 C CA . GLU A 1 81 ? 6.719 2.389 -1.079 1.00 94.31 81 GLU A CA 1
ATOM 621 C C . GLU A 1 81 ? 7.285 0.979 -1.247 1.00 94.31 81 GLU A C 1
ATOM 623 O O . GLU A 1 81 ? 8.130 0.582 -0.435 1.00 94.31 81 GLU A O 1
ATOM 628 N N . PHE A 1 82 ? 6.792 0.241 -2.247 1.00 96.56 82 PHE A N 1
ATOM 629 C CA . PHE A 1 82 ? 7.158 -1.130 -2.573 1.00 96.56 82 PHE A CA 1
ATOM 630 C C . PHE A 1 82 ? 7.388 -1.272 -4.096 1.00 96.56 82 PHE A C 1
ATOM 632 O O . PHE A 1 82 ? 6.441 -1.525 -4.844 1.00 96.56 82 PHE A O 1
ATOM 639 N N . PRO A 1 83 ? 8.650 -1.143 -4.562 1.00 95.62 83 PRO A N 1
ATOM 640 C CA . PRO A 1 83 ? 8.997 -1.082 -5.985 1.00 95.62 83 PRO A CA 1
ATOM 641 C C . PRO A 1 83 ? 8.431 -2.206 -6.841 1.00 95.62 83 PRO A C 1
ATOM 643 O O . PRO A 1 83 ? 7.979 -1.948 -7.952 1.00 95.62 83 PRO A O 1
ATOM 646 N N . GLY A 1 84 ? 8.433 -3.438 -6.328 1.00 96.31 84 GLY A N 1
ATOM 647 C CA . GLY A 1 84 ? 7.969 -4.617 -7.051 1.00 96.31 84 GLY A CA 1
ATOM 648 C C . GLY A 1 84 ? 6.493 -4.595 -7.448 1.00 96.31 84 GLY A C 1
ATOM 649 O O . GLY A 1 84 ? 6.110 -5.408 -8.278 1.00 96.31 84 GLY A O 1
ATOM 650 N N . LEU A 1 85 ? 5.673 -3.684 -6.907 1.00 96.69 85 LEU A N 1
ATOM 651 C CA . LEU A 1 85 ? 4.261 -3.539 -7.287 1.00 96.69 85 LEU A CA 1
ATOM 652 C C . LEU A 1 85 ? 4.046 -2.760 -8.590 1.00 96.69 85 LEU A C 1
ATOM 654 O O . LEU A 1 85 ? 2.953 -2.801 -9.156 1.00 96.69 85 LEU A O 1
ATOM 658 N N . ASN A 1 86 ? 5.055 -2.032 -9.072 1.00 96.25 86 ASN A N 1
ATOM 659 C CA . ASN A 1 86 ? 4.920 -1.235 -10.285 1.00 96.25 86 ASN A CA 1
ATOM 660 C C . ASN A 1 86 ? 4.533 -2.124 -11.481 1.00 96.25 86 ASN A C 1
ATOM 662 O O . ASN A 1 86 ? 5.110 -3.191 -11.686 1.00 96.25 86 ASN A O 1
ATOM 666 N N . THR A 1 87 ? 3.550 -1.671 -12.265 1.00 95.94 87 THR A N 1
ATOM 667 C CA . THR A 1 87 ? 2.915 -2.382 -13.400 1.00 95.94 87 THR A CA 1
ATOM 668 C C . THR A 1 87 ? 2.074 -3.623 -13.066 1.00 95.94 87 THR A C 1
ATOM 670 O O . THR A 1 87 ? 1.490 -4.197 -13.975 1.00 95.94 87 THR A O 1
ATOM 673 N N . LEU A 1 88 ? 1.957 -4.033 -11.797 1.00 95.62 88 LEU A N 1
ATOM 674 C CA . LEU A 1 88 ? 1.219 -5.253 -11.423 1.00 95.62 88 LEU A CA 1
ATOM 675 C C . LEU A 1 88 ? -0.263 -5.025 -11.086 1.00 95.62 88 LEU A C 1
ATOM 677 O O . LEU A 1 88 ? -0.970 -5.986 -10.793 1.00 95.62 88 LEU A O 1
ATOM 681 N N . GLY A 1 89 ? -0.733 -3.774 -11.076 1.00 95.12 89 GLY A N 1
ATOM 682 C CA . GLY A 1 89 ? -2.136 -3.447 -10.795 1.00 95.12 89 GLY A CA 1
ATOM 683 C C . GLY A 1 89 ? -2.586 -3.752 -9.363 1.00 95.12 89 GLY A C 1
ATOM 684 O O . GLY A 1 89 ? -3.778 -3.937 -9.118 1.00 95.12 89 GLY A O 1
ATOM 685 N N . LEU A 1 90 ? -1.6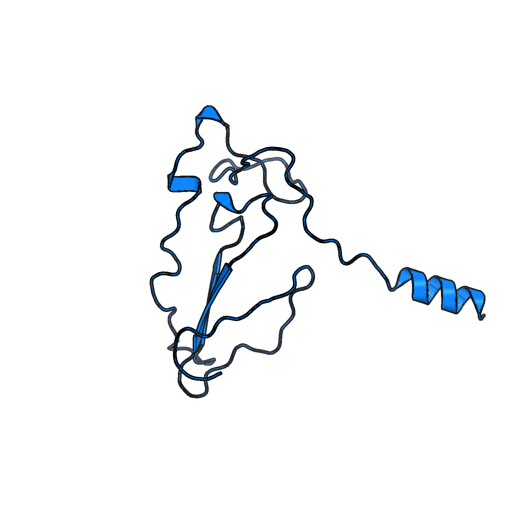48 -3.842 -8.414 1.00 95.75 90 LEU A N 1
ATOM 686 C CA . LEU A 1 90 ? -1.924 -4.172 -7.018 1.00 95.75 90 LEU A CA 1
ATOM 687 C C . LEU A 1 90 ? -1.298 -3.158 -6.061 1.00 95.75 90 LEU A C 1
ATOM 689 O O . LEU A 1 90 ? -0.187 -2.667 -6.253 1.00 95.75 90 LEU A O 1
ATOM 693 N N . SER A 1 91 ? -2.010 -2.923 -4.967 1.00 97.00 91 SER A N 1
ATOM 694 C CA . SER A 1 91 ? -1.538 -2.223 -3.776 1.00 97.00 91 SER A CA 1
ATOM 695 C C . SER A 1 91 ? -2.059 -2.948 -2.546 1.00 97.00 91 SER A C 1
ATOM 697 O O . SER A 1 91 ? -3.081 -3.630 -2.615 1.00 97.00 91 SER A O 1
ATOM 699 N N . VAL A 1 92 ? -1.386 -2.790 -1.412 1.00 97.81 92 VAL A N 1
ATOM 700 C CA . VAL A 1 92 ? -1.819 -3.402 -0.153 1.00 97.81 92 VAL A CA 1
ATOM 701 C C . VAL A 1 92 ? -1.634 -2.424 0.993 1.00 97.81 92 VAL A C 1
ATOM 703 O O . VAL A 1 92 ? -0.644 -1.699 1.051 1.00 97.81 92 VAL A O 1
ATOM 706 N N . SER A 1 93 ? -2.581 -2.403 1.919 1.00 97.56 93 SER A N 1
ATOM 707 C CA . SER A 1 93 ? -2.505 -1.618 3.144 1.00 97.56 93 SER A CA 1
ATOM 708 C C . SER A 1 93 ? -2.768 -2.500 4.359 1.00 97.56 93 SER A C 1
ATOM 710 O O . SER A 1 93 ? -3.393 -3.558 4.274 1.00 97.56 93 SER A O 1
ATOM 712 N N . ARG A 1 94 ? -2.256 -2.055 5.503 1.00 98.19 94 ARG A N 1
ATOM 713 C CA . ARG A 1 94 ? -2.641 -2.533 6.826 1.00 98.19 94 ARG A CA 1
ATOM 714 C C . ARG A 1 94 ? -3.336 -1.388 7.543 1.00 98.19 94 ARG A C 1
ATOM 716 O O . ARG A 1 94 ? -2.770 -0.300 7.628 1.00 98.19 94 ARG A O 1
ATOM 723 N N . THR A 1 95 ? -4.518 -1.667 8.074 1.00 98.12 95 THR A N 1
ATOM 724 C CA . THR A 1 95 ? -5.276 -0.731 8.902 1.00 98.12 95 THR A CA 1
ATOM 725 C C . THR A 1 95 ? -5.348 -1.286 10.316 1.00 98.12 95 THR A C 1
ATOM 727 O O . THR A 1 95 ? -5.886 -2.373 10.523 1.00 98.12 95 THR A O 1
ATOM 730 N N . ASP A 1 96 ? -4.797 -0.550 11.276 1.00 98.31 96 ASP A N 1
ATOM 731 C CA . ASP A 1 96 ? -4.901 -0.839 12.705 1.00 98.31 96 ASP A CA 1
ATOM 732 C C . ASP A 1 96 ? -5.908 0.143 13.323 1.00 98.31 96 ASP A C 1
ATOM 734 O O . ASP A 1 96 ? -5.841 1.350 13.080 1.00 98.31 96 ASP A O 1
ATOM 738 N N . LEU A 1 97 ? -6.866 -0.385 14.088 1.00 97.94 97 LEU A N 1
ATOM 739 C CA . LEU A 1 97 ? -7.922 0.375 14.760 1.00 97.94 97 LEU A CA 1
ATOM 740 C C . LEU A 1 97 ? -7.894 0.052 16.250 1.00 97.94 97 LEU A C 1
ATOM 742 O O . LEU A 1 97 ? -7.925 -1.121 16.628 1.00 97.94 97 LEU A O 1
ATOM 746 N N . GLU A 1 98 ? -7.876 1.086 17.084 1.00 97.62 98 GLU A N 1
ATOM 747 C CA . GLU A 1 98 ? -8.197 0.946 18.502 1.00 97.62 98 GLU A CA 1
ATOM 748 C C . GLU A 1 98 ? -9.710 0.895 18.721 1.00 97.62 98 GLU A C 1
ATOM 750 O O . GLU A 1 98 ? -10.508 1.081 17.796 1.00 97.62 98 GLU A O 1
ATOM 755 N N . ARG A 1 99 ? -10.128 0.622 19.963 1.00 96.00 99 ARG A N 1
ATOM 756 C CA . ARG A 1 99 ? -11.551 0.676 20.323 1.00 96.00 99 ARG A CA 1
ATOM 757 C C . ARG A 1 99 ? -12.126 2.049 19.963 1.00 96.00 99 ARG A C 1
ATOM 759 O O . ARG A 1 99 ? -11.571 3.066 20.349 1.00 96.00 99 ARG A O 1
ATOM 766 N N . ASP A 1 100 ? -13.257 2.048 19.260 1.00 94.06 100 ASP A N 1
ATOM 767 C CA . ASP A 1 100 ? -13.940 3.252 18.759 1.00 94.06 100 ASP A CA 1
ATOM 768 C C . ASP A 1 100 ? -13.113 4.074 17.743 1.00 94.06 100 ASP A C 1
ATOM 770 O O . ASP A 1 100 ? -13.509 5.176 17.355 1.00 94.06 100 ASP A O 1
ATOM 774 N N . GLY A 1 101 ? -11.988 3.525 17.271 1.00 97.06 101 GLY A N 1
ATOM 775 C CA . GLY A 1 101 ? -11.185 4.088 16.198 1.00 97.06 101 GLY A CA 1
ATOM 776 C C . GLY A 1 101 ? -11.882 4.006 14.849 1.00 97.06 101 GLY A C 1
ATOM 777 O O . GLY A 1 101 ? -12.673 3.103 14.576 1.00 97.06 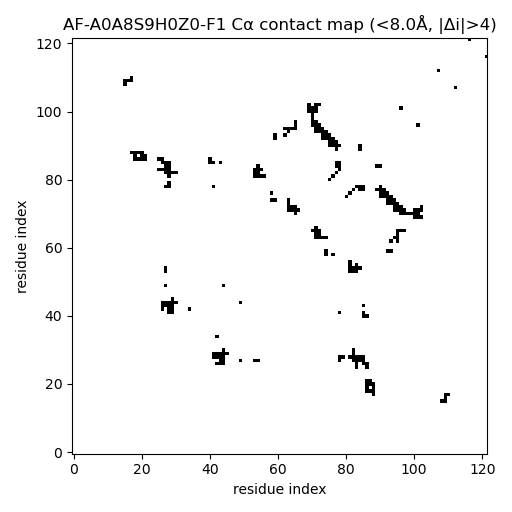101 GLY A O 1
ATOM 778 N N . SER A 1 102 ? -11.592 4.974 13.980 1.00 95.94 102 SER A N 1
ATOM 779 C CA . SER A 1 102 ? -12.240 5.058 12.671 1.00 95.94 102 SER A CA 1
ATOM 780 C C . SER A 1 102 ? -11.288 5.527 11.582 1.00 95.94 102 SER A C 1
ATOM 782 O O . SER A 1 102 ? -10.399 6.350 11.809 1.00 95.94 102 SER A O 1
ATOM 784 N N . VAL A 1 103 ? -11.504 5.017 10.371 1.00 95.94 103 VAL A N 1
ATOM 785 C CA . VAL A 1 103 ? -10.963 5.626 9.155 1.00 95.94 103 VAL A CA 1
ATOM 786 C C . VAL A 1 103 ? -12.030 6.591 8.629 1.00 95.94 103 VAL A C 1
ATOM 788 O O . VAL A 1 103 ? -13.164 6.160 8.411 1.00 95.94 103 VAL A O 1
ATOM 791 N N . PRO A 1 104 ? -11.719 7.887 8.436 1.00 95.56 104 PRO A N 1
ATOM 792 C CA . PRO A 1 104 ? -12.681 8.856 7.922 1.00 95.56 104 PRO A CA 1
ATOM 793 C C . PRO A 1 104 ? -13.309 8.417 6.596 1.00 95.56 104 PRO A C 1
ATOM 795 O O . PRO A 1 104 ? -12.700 7.682 5.816 1.00 95.56 104 PRO A O 1
ATOM 798 N N . LEU A 1 105 ? -14.511 8.922 6.310 1.00 96.44 105 LEU A N 1
ATOM 799 C CA . LEU A 1 105 ? -15.170 8.697 5.023 1.00 96.44 105 LEU A CA 1
ATOM 800 C C . LEU A 1 105 ? -14.258 9.156 3.877 1.00 96.44 105 LEU A C 1
ATOM 802 O O . LEU A 1 105 ? -13.870 10.323 3.809 1.00 96.44 105 LEU A O 1
ATOM 806 N N . HIS A 1 106 ? -13.923 8.233 2.978 1.00 96.38 106 HIS A N 1
ATOM 807 C CA . HIS A 1 106 ? -13.018 8.470 1.858 1.00 96.38 106 HIS A CA 1
ATOM 808 C C . HIS A 1 106 ? -13.422 7.637 0.634 1.00 96.38 106 HIS A C 1
ATOM 810 O O . HIS A 1 106 ? -14.435 6.939 0.642 1.00 96.38 106 HIS A O 1
ATOM 816 N N . SER A 1 107 ? -12.652 7.757 -0.450 1.00 95.31 107 SER A N 1
ATOM 817 C CA . SER A 1 107 ? -12.850 6.978 -1.674 1.00 95.31 107 SER A CA 1
ATOM 818 C C . SER A 1 107 ? -11.519 6.681 -2.359 1.00 95.31 107 SER A C 1
ATOM 820 O O . SER A 1 107 ? -10.559 7.443 -2.221 1.00 95.31 107 SER A O 1
ATOM 822 N N . HIS A 1 108 ? -11.491 5.603 -3.141 1.00 94.44 108 HIS A N 1
ATOM 823 C CA . HIS A 1 108 ? -10.385 5.264 -4.026 1.00 94.44 108 HIS A CA 1
ATOM 824 C C . HIS A 1 108 ? -10.789 5.554 -5.477 1.00 94.44 108 HIS A C 1
ATOM 826 O O . HIS A 1 108 ? -11.562 4.799 -6.064 1.00 94.44 108 HIS A O 1
ATOM 832 N N . PRO A 1 109 ? -10.295 6.644 -6.094 1.00 92.56 109 PRO A N 1
ATOM 833 C CA . PRO A 1 109 ? -10.801 7.089 -7.394 1.00 92.56 109 PRO A CA 1
ATOM 834 C C . PRO A 1 109 ? -10.421 6.170 -8.567 1.00 92.56 109 PRO A C 1
ATOM 836 O O . PRO A 1 109 ? -10.934 6.363 -9.665 1.00 92.56 109 PRO A O 1
ATOM 839 N N . ARG A 1 110 ? -9.497 5.216 -8.371 1.00 93.38 110 ARG A N 1
ATOM 840 C CA . ARG A 1 110 ? -8.947 4.352 -9.436 1.00 93.38 110 ARG A CA 1
ATOM 841 C C . ARG A 1 110 ? -8.852 2.869 -9.064 1.00 93.38 110 ARG A C 1
ATOM 843 O O . ARG A 1 110 ? -8.282 2.097 -9.823 1.00 93.38 110 ARG A O 1
ATOM 850 N N . SER A 1 111 ? -9.375 2.455 -7.914 1.00 94.06 111 SER A N 1
ATOM 851 C CA . SER A 1 111 ? -9.277 1.062 -7.474 1.00 94.06 111 SER A CA 1
ATOM 852 C C . SER A 1 111 ? -10.495 0.641 -6.666 1.00 94.06 111 SER A C 1
ATOM 854 O O . SER A 1 111 ? -11.139 1.450 -6.001 1.00 94.06 111 SER A O 1
ATOM 856 N N . SER A 1 112 ? -10.815 -0.649 -6.744 1.00 95.50 112 SER A N 1
ATOM 857 C CA . SER A 1 112 ? -11.686 -1.303 -5.767 1.00 95.50 112 SER A CA 1
ATOM 858 C C . SER A 1 112 ? -10.843 -1.793 -4.591 1.00 95.50 112 SER A C 1
ATOM 860 O O . SER A 1 112 ? -9.659 -2.085 -4.761 1.00 95.50 112 SER A O 1
ATOM 862 N N . GLU A 1 113 ? -11.452 -1.906 -3.414 1.00 96.88 113 GLU A N 1
ATOM 863 C CA . GLU A 1 113 ? -10.795 -2.380 -2.195 1.00 96.88 113 GLU A CA 1
ATOM 864 C C . GLU A 1 113 ? -11.433 -3.692 -1.722 1.00 96.88 113 GLU A C 1
ATOM 866 O O . GLU A 1 113 ? -12.654 -3.855 -1.763 1.00 96.88 113 GLU A O 1
ATOM 871 N N . LEU A 1 114 ? -10.597 -4.628 -1.268 1.00 97.44 114 LEU A N 1
ATOM 872 C CA . LEU A 1 114 ? -11.016 -5.849 -0.586 1.00 97.44 114 LEU A CA 1
ATOM 873 C C . LEU A 1 114 ? -10.362 -5.881 0.795 1.00 97.44 114 LEU A C 1
ATOM 875 O O . LEU A 1 114 ? -9.137 -5.889 0.901 1.00 97.44 114 LEU A O 1
ATOM 879 N N . LEU A 1 115 ? -11.183 -5.949 1.841 1.00 96.69 115 LEU A N 1
ATOM 880 C CA . LEU A 1 115 ? -10.725 -6.013 3.225 1.00 96.69 115 LEU A CA 1
ATOM 881 C C . LEU A 1 115 ? -10.717 -7.455 3.738 1.00 96.69 115 LEU A C 1
ATOM 883 O O . LEU A 1 115 ? -11.665 -8.213 3.530 1.00 96.69 115 LEU A O 1
ATOM 887 N N . PHE A 1 116 ? -9.659 -7.811 4.465 1.00 97.44 116 PHE A N 1
ATOM 888 C CA . PHE A 1 116 ? -9.557 -9.061 5.212 1.00 97.44 116 PHE A CA 1
ATOM 889 C C . PHE A 1 116 ? -9.239 -8.756 6.678 1.00 97.44 116 PHE A C 1
ATOM 891 O O . PHE A 1 116 ? -8.161 -8.253 6.997 1.00 97.44 116 PHE A O 1
ATOM 898 N N . VAL A 1 117 ? -10.184 -9.053 7.573 1.00 97.50 117 VAL A N 1
ATOM 899 C CA . VAL A 1 117 ? -10.026 -8.807 9.012 1.00 97.50 117 VAL A CA 1
ATOM 900 C C . VAL A 1 117 ? -9.197 -9.928 9.629 1.00 97.50 117 VAL A C 1
ATOM 902 O O . VAL A 1 117 ? -9.629 -11.077 9.690 1.00 97.50 117 VAL A O 1
ATOM 905 N N . VAL A 1 118 ? -7.997 -9.582 10.098 1.00 97.00 118 VAL A N 1
ATOM 906 C CA . VAL A 1 118 ? -7.071 -10.534 10.735 1.00 97.00 118 VAL A CA 1
ATOM 907 C C . VAL A 1 118 ? -7.427 -10.775 12.206 1.00 97.00 118 VAL A C 1
ATOM 909 O O . VAL A 1 118 ? -7.246 -11.881 12.711 1.00 97.00 118 VAL A O 1
ATOM 912 N N . SER A 1 119 ? -7.911 -9.748 12.907 1.00 96.62 119 SER A N 1
ATOM 913 C CA . SER A 1 119 ? -8.256 -9.799 14.330 1.00 96.62 119 SER A CA 1
ATOM 914 C C . SER A 1 119 ? -9.304 -8.740 14.669 1.00 96.62 119 SER A C 1
ATOM 916 O O . SER A 1 119 ? -9.333 -7.682 14.045 1.00 96.62 119 SER A O 1
ATOM 918 N N . GLY A 1 120 ? -10.127 -9.013 15.683 1.00 96.25 120 GLY A N 1
ATOM 919 C CA . GLY A 1 120 ? -11.191 -8.116 16.131 1.00 96.25 120 GLY A CA 1
ATOM 920 C C . GLY A 1 120 ? -12.452 -8.185 15.267 1.00 96.25 120 GLY A C 1
ATOM 921 O O . GLY A 1 120 ? -12.724 -9.192 14.612 1.00 96.25 120 GLY A O 1
ATOM 922 N N . VAL A 1 121 ? -13.244 -7.116 15.323 1.00 93.88 121 VAL A N 1
ATOM 923 C CA . VAL A 1 121 ? -14.471 -6.915 14.543 1.00 93.88 121 VAL A CA 1
ATOM 924 C C . VAL A 1 121 ? -14.489 -5.453 14.110 1.00 93.88 121 VAL A C 1
ATOM 926 O O . VAL A 1 121 ? -14.166 -4.583 14.920 1.00 93.88 121 VAL A O 1
ATOM 929 N N . VAL A 1 122 ? -14.841 -5.215 12.848 1.00 88.56 122 VAL A N 1
ATOM 930 C CA . VAL A 1 122 ? -14.965 -3.893 12.219 1.00 88.56 122 VAL A CA 1
ATOM 931 C C . VAL A 1 122 ? -16.384 -3.740 11.697 1.00 88.56 122 VAL A C 1
ATOM 933 O O . VAL A 1 122 ? -16.888 -4.737 11.127 1.00 88.56 122 VAL A O 1
#

Nearest PDB structures (foldseek):
  2et1-assembly1_A  TM=9.457E-01  e=3.062E-06  Hordeum vulgare
  2ete-assembly1_A  TM=9.443E-01  e=3.274E-06  Hordeum vulgare
  2et7-assembly1_A  TM=9.368E-01  e=3.274E-06  Hordeum vulgare
  6orm-assembly1_A  TM=8.984E-01  e=5.594E-06  Thevetia peruviana

Organism: Brassica cretica (NCBI:txid69181)

Solvent-accessible surface area (backbone atoms only — not comparable to full-atom values): 8105 Å² total; per-residue (Å²): 107,72,68,57,54,50,52,52,55,59,64,65,68,66,71,83,56,70,70,64,81,59,94,57,97,76,39,32,35,49,77,88,62,84,66,92,67,88,64,96,75,70,63,55,42,59,79,91,72,66,53,74,68,46,72,59,82,69,81,75,78,54,84,53,76,34,94,49,98,48,18,32,23,76,51,72,36,40,37,87,76,36,24,49,32,29,58,66,75,54,69,53,70,43,77,39,67,45,92,94,30,50,81,76,95,78,84,62,94,66,56,88,87,85,89,80,87,90,72,91,85,132